Protein AF-A0A523YM36-F1 (afdb_monomer)

Sequence (64 aa):
MSELLKNKKRMLKELIMALHAGAHPDEMKEKFKEALEGIDPLEISKIEEELIKEGMPSEEVRRL

pLDDT: mean 77.96, std 5.47, range [55.69, 86.56]

Mean predicted aligned error: 5.91 Å

Nearest PDB structures (foldseek):
  8sx2-assembly2_B  TM=5.371E-01  e=4.172E+00  Homo sapiens
  8sx1-assembly4_D  TM=5.361E-01  e=5.961E+00  Homo sapiens
  7mq2-assembly1_B  TM=4.990E-01  e=8.025E+00  Streptococcus pneumoniae D39

Foldseek 3Di:
DPPLLVVLLVQVVVLLVCVVVVHDPVVSVVSNCVSCVPPDPVSLVVSLVVCVVVPDDNCSSVVD

Solvent-accessible surface area (backbone atoms only — not comparable to full-atom values): 3820 Å² total; per-residue (Å²): 131,60,72,66,57,56,52,38,49,49,51,53,51,52,52,54,50,39,47,75,75,68,46,61,67,73,70,46,49,57,55,49,49,60,54,50,58,93,58,54,72,73,55,50,54,52,49,51,54,50,43,39,73,74,70,44,57,66,64,70,71,63,71,111

Radius of gyration: 11.16 Å; Cα contacts (8 Å, |Δi|>4): 29; chains: 1; bounding box: 25×21×30 Å

Structure (mmCIF, N/CA/C/O backbone):
data_AF-A0A523YM36-F1
#
_entry.id   AF-A0A523YM36-F1
#
loop_
_atom_site.group_PDB
_atom_site.id
_atom_site.type_symbol
_atom_site.label_atom_id
_atom_site.label_alt_id
_atom_site.label_comp_id
_atom_site.label_asym_id
_atom_site.label_entity_id
_atom_site.label_seq_id
_atom_site.pdbx_PDB_ins_code
_atom_site.Cartn_x
_atom_site.Cartn_y
_atom_site.Cartn_z
_atom_site.occupancy
_atom_site.B_iso_or_equiv
_atom_site.auth_seq_id
_atom_site.auth_comp_id
_atom_site.auth_asym_id
_atom_site.auth_atom_id
_atom_site.pdbx_PDB_model_num
ATOM 1 N N . MET A 1 1 ? -4.676 -1.325 17.111 1.00 55.69 1 MET A N 1
ATOM 2 C CA . MET A 1 1 ? -5.030 -1.485 15.684 1.00 55.69 1 MET A CA 1
ATOM 3 C C . MET A 1 1 ? -6.333 -2.247 15.611 1.00 55.69 1 MET A C 1
ATOM 5 O O . MET A 1 1 ? -6.421 -3.284 16.262 1.00 55.69 1 MET A O 1
ATOM 9 N N . SER A 1 2 ? -7.323 -1.734 14.878 1.00 68.19 2 SER A N 1
ATOM 10 C CA . SER A 1 2 ? -8.529 -2.508 14.582 1.00 68.19 2 SER A CA 1
ATOM 11 C C . SER A 1 2 ? -8.157 -3.734 13.739 1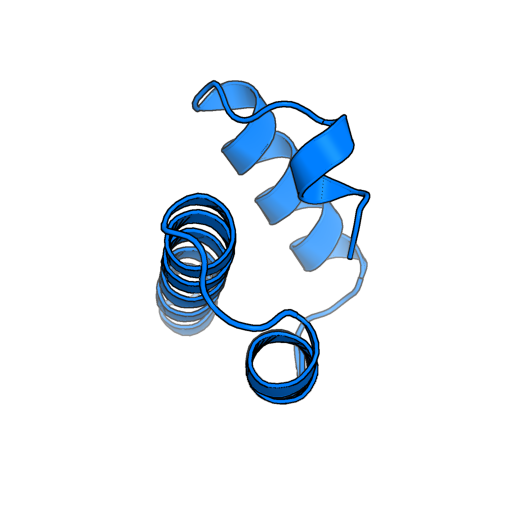.00 68.19 2 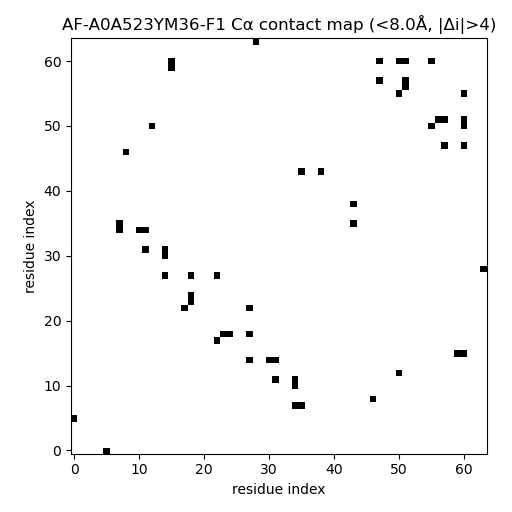SER A C 1
ATOM 13 O O . SER A 1 2 ? -7.140 -3.752 13.042 1.00 68.19 2 SER A O 1
ATOM 15 N N . GLU A 1 3 ? -8.960 -4.784 13.823 1.00 72.56 3 GLU A N 1
ATOM 16 C CA . GLU A 1 3 ? -8.761 -6.015 13.053 1.00 72.56 3 GLU A CA 1
ATOM 17 C C . GLU A 1 3 ? -8.876 -5.770 11.536 1.00 72.56 3 GLU A C 1
ATOM 19 O O . GLU A 1 3 ? -8.149 -6.368 10.744 1.00 72.56 3 GLU A O 1
ATOM 24 N N . LEU A 1 4 ? -9.684 -4.775 11.148 1.00 70.81 4 LEU A N 1
ATOM 25 C CA . LEU A 1 4 ? -9.799 -4.263 9.781 1.00 70.81 4 LEU A CA 1
ATOM 26 C C . LEU A 1 4 ? -8.456 -3.774 9.226 1.00 70.81 4 LEU A C 1
ATOM 28 O O . LEU A 1 4 ? -8.073 -4.174 8.131 1.00 70.81 4 LEU A O 1
ATOM 32 N N . LEU A 1 5 ? -7.698 -2.987 9.994 1.00 70.69 5 LEU A N 1
ATOM 33 C CA . LEU A 1 5 ? -6.388 -2.481 9.564 1.00 70.69 5 LEU A CA 1
ATOM 34 C C . LEU A 1 5 ? -5.374 -3.595 9.320 1.00 70.69 5 LEU A C 1
ATOM 36 O O . LEU A 1 5 ? -4.620 -3.547 8.351 1.00 70.69 5 LEU A O 1
ATOM 40 N N . LYS A 1 6 ? -5.374 -4.626 10.172 1.00 75.75 6 LYS A N 1
ATOM 41 C CA . LYS A 1 6 ? -4.494 -5.788 9.987 1.00 75.75 6 LYS A CA 1
ATOM 42 C C . LYS A 1 6 ? -4.830 -6.551 8.706 1.00 75.75 6 LYS A C 1
ATOM 44 O O . LYS A 1 6 ? -3.915 -6.960 7.992 1.00 75.75 6 LYS A O 1
ATOM 49 N N . ASN A 1 7 ? -6.118 -6.718 8.407 1.00 78.69 7 ASN A N 1
ATOM 50 C CA . ASN A 1 7 ? -6.567 -7.391 7.190 1.00 78.69 7 ASN A CA 1
ATOM 51 C C . ASN A 1 7 ? -6.230 -6.576 5.940 1.00 78.69 7 ASN A C 1
ATOM 53 O O . ASN A 1 7 ? -5.665 -7.119 4.995 1.00 78.69 7 ASN A O 1
ATOM 57 N N . LYS A 1 8 ? -6.472 -5.264 5.959 1.00 75.12 8 LYS A N 1
ATOM 58 C CA . LYS A 1 8 ? -6.130 -4.378 4.843 1.00 75.12 8 LYS A CA 1
ATOM 59 C C . LYS A 1 8 ? -4.617 -4.298 4.600 1.00 75.12 8 LYS A C 1
ATOM 61 O O . LYS A 1 8 ? -4.187 -4.391 3.455 1.00 75.12 8 LYS A O 1
ATOM 66 N N . LYS A 1 9 ? -3.797 -4.231 5.660 1.00 76.19 9 LYS A N 1
ATOM 67 C CA . LYS A 1 9 ? -2.328 -4.326 5.551 1.00 76.19 9 LYS A CA 1
ATOM 68 C C . LYS A 1 9 ? -1.898 -5.632 4.875 1.00 76.19 9 LYS A C 1
ATOM 70 O O . LYS A 1 9 ? -1.021 -5.613 4.014 1.00 76.19 9 LYS A O 1
ATOM 75 N N . ARG A 1 10 ? -2.501 -6.767 5.253 1.00 81.62 10 ARG A N 1
ATOM 76 C CA . ARG A 1 10 ? -2.227 -8.062 4.607 1.00 81.62 10 ARG A CA 1
ATOM 77 C C . ARG A 1 10 ? -2.586 -8.044 3.125 1.00 81.62 10 ARG A C 1
ATOM 79 O O . ARG A 1 10 ? -1.747 -8.435 2.326 1.00 81.62 10 ARG A O 1
ATOM 86 N N . MET A 1 11 ? -3.762 -7.527 2.771 1.00 82.38 11 MET A N 1
ATOM 87 C CA . MET A 1 11 ? -4.181 -7.400 1.371 1.00 82.38 11 MET A CA 1
ATOM 88 C C . MET A 1 11 ? -3.206 -6.539 0.563 1.00 82.38 11 MET A C 1
ATOM 90 O O . MET A 1 11 ? -2.767 -6.956 -0.500 1.00 82.38 11 MET A O 1
ATOM 94 N N . LEU A 1 12 ? -2.807 -5.374 1.084 1.00 79.19 12 LEU A N 1
ATOM 95 C CA . LEU A 1 12 ? -1.799 -4.512 0.454 1.00 79.19 12 LEU A CA 1
ATOM 96 C C . LEU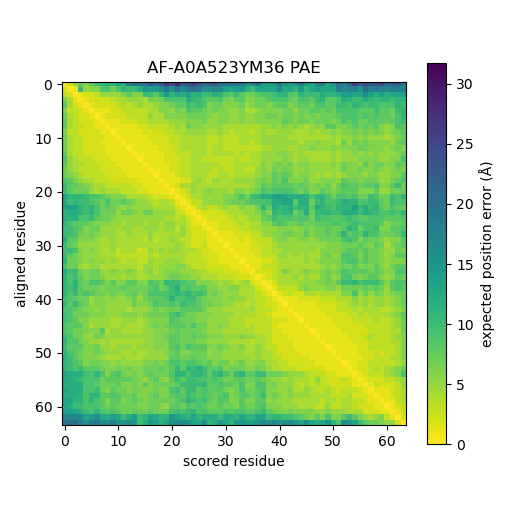 A 1 12 ? -0.491 -5.264 0.202 1.00 79.19 12 LEU A C 1
ATOM 98 O O . LEU A 1 12 ? 0.040 -5.237 -0.903 1.00 79.19 12 LEU A O 1
ATOM 102 N N . LYS A 1 13 ? -0.000 -5.995 1.205 1.00 79.19 13 LYS A N 1
ATOM 103 C CA . LYS A 1 13 ? 1.218 -6.798 1.076 1.00 79.19 13 LYS A CA 1
ATOM 104 C C . LYS A 1 13 ? 1.083 -7.883 0.004 1.00 79.19 13 LYS A C 1
ATOM 106 O O . LYS A 1 13 ? 1.993 -8.050 -0.802 1.00 79.19 13 LYS A O 1
ATOM 111 N N . GLU A 1 14 ? -0.039 -8.597 -0.022 1.00 83.69 14 GLU A N 1
ATOM 112 C CA . GLU A 1 14 ? -0.321 -9.630 -1.025 1.00 83.69 14 GLU A CA 1
ATOM 113 C C . GLU A 1 14 ? -0.394 -9.052 -2.440 1.00 83.69 14 GLU A C 1
ATOM 115 O O . GLU A 1 14 ? 0.159 -9.641 -3.366 1.00 83.69 14 GLU A O 1
ATOM 120 N N . LEU A 1 15 ? -1.008 -7.879 -2.608 1.00 81.25 15 LEU A N 1
ATOM 121 C CA . LEU A 1 15 ? -1.098 -7.205 -3.901 1.00 81.25 15 LEU A CA 1
ATOM 122 C C . LEU A 1 15 ? 0.270 -6.732 -4.407 1.00 81.25 15 LEU A C 1
ATOM 124 O O . LEU A 1 15 ? 0.575 -6.908 -5.585 1.00 81.25 15 LEU A O 1
ATOM 128 N N . ILE A 1 16 ? 1.124 -6.195 -3.528 1.00 77.31 16 ILE A N 1
ATOM 129 C CA . ILE A 1 16 ? 2.495 -5.812 -3.904 1.00 77.31 16 ILE A CA 1
ATOM 130 C C . ILE A 1 16 ? 3.313 -7.057 -4.274 1.00 77.31 16 ILE A C 1
ATOM 132 O O . ILE A 1 16 ? 3.994 -7.076 -5.297 1.00 77.31 16 ILE A O 1
ATOM 136 N N . MET A 1 17 ? 3.198 -8.142 -3.503 1.00 80.25 17 MET A N 1
ATOM 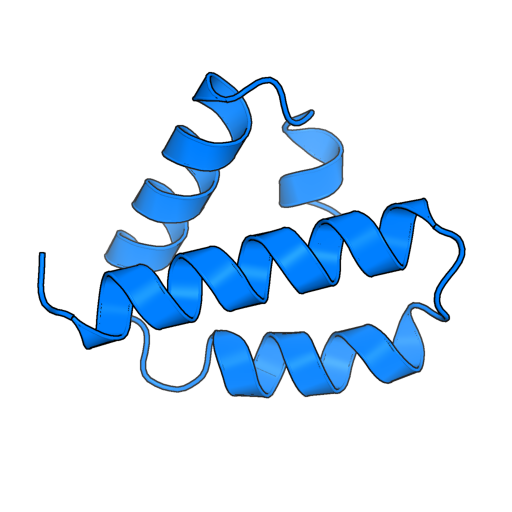137 C CA . MET A 1 17 ? 3.849 -9.410 -3.851 1.00 80.25 17 MET A CA 1
ATOM 138 C C . MET A 1 17 ? 3.350 -9.971 -5.188 1.00 80.25 17 MET A C 1
ATOM 140 O O . MET A 1 17 ? 4.154 -10.481 -5.966 1.00 80.25 17 MET A O 1
ATOM 144 N N . ALA A 1 18 ? 2.051 -9.860 -5.481 1.00 81.69 18 ALA A N 1
ATOM 145 C CA . ALA A 1 18 ? 1.482 -10.280 -6.757 1.00 81.69 18 ALA A CA 1
ATOM 146 C C . ALA A 1 18 ? 2.038 -9.448 -7.923 1.00 81.69 18 ALA A C 1
ATOM 148 O O . ALA A 1 18 ? 2.429 -10.022 -8.939 1.00 81.69 18 ALA A O 1
ATOM 149 N N . LEU A 1 19 ? 2.156 -8.124 -7.761 1.00 76.19 19 LEU A N 1
ATOM 150 C CA . LEU A 1 19 ? 2.824 -7.254 -8.736 1.00 76.19 19 LEU A CA 1
ATOM 151 C C . LEU A 1 19 ? 4.263 -7.718 -9.011 1.00 76.19 19 LEU A C 1
ATOM 153 O O . LEU A 1 19 ? 4.650 -7.852 -10.170 1.00 76.19 19 LEU A O 1
ATOM 157 N N . HIS A 1 20 ? 5.034 -8.046 -7.969 1.00 74.12 20 HIS A N 1
ATOM 158 C CA . HIS A 1 20 ? 6.410 -8.542 -8.121 1.00 74.12 20 HIS A CA 1
ATOM 159 C C . HIS A 1 20 ? 6.479 -9.932 -8.765 1.00 74.12 20 HIS A C 1
ATOM 161 O O . HIS A 1 20 ? 7.447 -10.247 -9.455 1.00 74.12 20 HIS A O 1
ATOM 167 N N . ALA A 1 21 ? 5.458 -10.767 -8.565 1.00 80.50 21 ALA A N 1
ATOM 168 C CA . ALA A 1 21 ? 5.344 -12.071 -9.211 1.00 80.50 21 ALA A CA 1
ATOM 169 C C . ALA A 1 21 ? 5.013 -11.975 -10.716 1.00 80.50 21 ALA A C 1
ATOM 171 O O . ALA A 1 21 ? 4.922 -13.005 -11.383 1.00 80.50 21 ALA A O 1
ATOM 172 N N . GLY A 1 22 ? 4.848 -10.761 -11.257 1.00 79.44 22 GLY A N 1
ATOM 173 C CA . GLY A 1 22 ? 4.533 -10.514 -12.663 1.00 79.44 22 GLY A CA 1
ATOM 174 C C . GLY A 1 22 ? 3.037 -10.376 -12.946 1.00 79.44 22 GLY A C 1
ATOM 175 O O . GLY A 1 22 ? 2.629 -10.527 -14.097 1.00 79.44 22 GLY A O 1
ATOM 176 N N . ALA A 1 23 ? 2.209 -10.112 -11.927 1.00 77.31 23 ALA A N 1
ATOM 177 C CA . ALA A 1 23 ? 0.796 -9.815 -12.142 1.00 77.31 23 ALA A CA 1
ATOM 178 C C . ALA A 1 23 ? 0.617 -8.525 -12.954 1.00 77.31 23 ALA A C 1
ATOM 180 O O . ALA A 1 23 ? 1.391 -7.573 -12.831 1.00 77.31 23 ALA A O 1
ATOM 181 N N . HIS A 1 24 ? -0.437 -8.486 -13.772 1.00 79.06 24 HIS A N 1
ATOM 182 C CA . HIS A 1 24 ? -0.715 -7.339 -14.626 1.00 79.06 24 HIS A CA 1
ATOM 183 C C . HIS A 1 24 ? -1.046 -6.098 -13.770 1.00 79.06 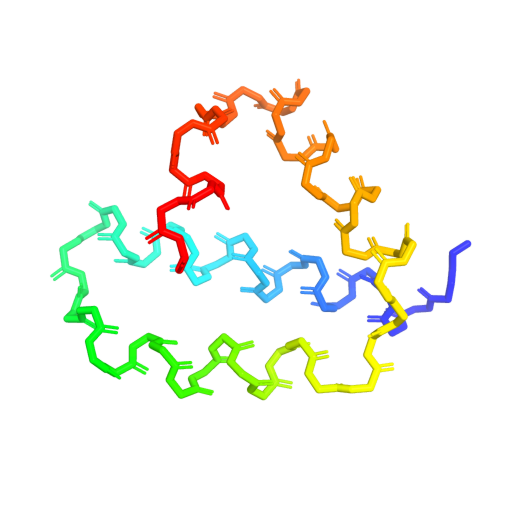24 HIS A C 1
ATOM 185 O O . HIS A 1 24 ? -1.960 -6.163 -12.940 1.00 79.06 24 HIS A O 1
ATOM 191 N N . PRO A 1 25 ? -0.359 -4.955 -13.970 1.00 73.12 25 PRO A N 1
ATOM 192 C CA . PRO A 1 25 ? -0.583 -3.741 -13.182 1.00 73.12 25 PRO A CA 1
ATOM 193 C C . PRO A 1 25 ? -2.032 -3.243 -13.218 1.00 73.12 25 PRO A C 1
ATOM 195 O O . PRO A 1 25 ? -2.534 -2.724 -12.222 1.00 73.12 25 PRO A O 1
ATOM 198 N N . ASP A 1 26 ? -2.714 -3.431 -14.350 1.00 78.25 26 ASP A N 1
ATOM 199 C CA . ASP A 1 26 ? -4.093 -2.978 -14.552 1.00 78.25 26 ASP A CA 1
ATOM 200 C C . ASP A 1 26 ? -5.100 -3.738 -13.678 1.00 78.25 26 ASP A C 1
ATOM 202 O O . ASP A 1 26 ? -5.966 -3.120 -13.064 1.00 78.25 26 ASP A O 1
ATOM 206 N N . GLU A 1 27 ? -4.947 -5.058 -13.537 1.00 77.56 27 GLU A N 1
ATOM 207 C CA . GLU A 1 27 ? -5.803 -5.869 -12.656 1.00 77.56 27 GLU A CA 1
ATOM 208 C C . GLU A 1 27 ? -5.520 -5.594 -11.176 1.00 77.56 27 GLU A C 1
ATOM 210 O O . GLU A 1 27 ? -6.404 -5.692 -10.322 1.00 77.56 27 GLU A O 1
ATOM 215 N N . MET A 1 28 ? -4.271 -5.261 -10.853 1.00 78.19 28 MET A N 1
ATOM 216 C CA . MET A 1 28 ? -3.889 -4.935 -9.486 1.00 78.19 28 MET A CA 1
ATOM 217 C C . MET A 1 28 ? -4.414 -3.560 -9.081 1.00 78.19 28 MET A C 1
ATOM 219 O O . MET A 1 28 ? -4.878 -3.420 -7.953 1.00 78.19 28 MET A O 1
ATOM 223 N N . LYS A 1 29 ? -4.431 -2.569 -9.984 1.00 76.00 29 LYS A N 1
ATOM 224 C CA . LYS A 1 29 ? -4.942 -1.217 -9.700 1.00 76.00 29 LYS A CA 1
ATOM 225 C C . LYS A 1 29 ? -6.350 -1.211 -9.111 1.00 76.00 29 LYS A C 1
ATOM 227 O O . LYS A 1 29 ? -6.588 -0.501 -8.135 1.00 76.00 29 LYS A O 1
ATOM 232 N N . GLU A 1 30 ? -7.270 -2.001 -9.661 1.00 82.19 30 GLU A N 1
ATOM 233 C CA . GLU A 1 30 ? -8.637 -2.083 -9.130 1.00 82.19 30 GLU A CA 1
ATOM 234 C C . GLU A 1 30 ? -8.669 -2.698 -7.727 1.00 82.19 30 GLU A C 1
ATOM 236 O O . GLU A 1 30 ? -9.266 -2.125 -6.814 1.00 82.19 30 GLU A O 1
ATOM 241 N N . LYS A 1 31 ? -7.936 -3.796 -7.514 1.00 79.94 31 LYS A N 1
ATOM 242 C CA . LYS A 1 31 ? -7.844 -4.454 -6.203 1.00 79.94 31 LYS A CA 1
ATOM 243 C C . LYS A 1 31 ? -7.164 -3.582 -5.149 1.00 79.94 31 LYS A C 1
ATOM 245 O O . LYS A 1 31 ? -7.562 -3.601 -3.987 1.00 79.94 31 LYS A O 1
ATOM 250 N N . PHE A 1 32 ? -6.159 -2.797 -5.536 1.00 78.38 32 PHE A N 1
ATOM 251 C CA . PHE A 1 32 ? -5.537 -1.805 -4.659 1.00 78.38 32 PHE A CA 1
ATOM 252 C C . PHE A 1 32 ? -6.532 -0.724 -4.267 1.00 78.38 32 PHE A C 1
ATOM 254 O O . PHE A 1 32 ? -6.584 -0.341 -3.101 1.00 78.38 32 PHE A O 1
ATOM 261 N N . LYS A 1 33 ? -7.340 -0.252 -5.217 1.00 80.31 33 LYS A N 1
ATOM 262 C CA . LYS A 1 33 ? -8.349 0.770 -4.955 1.00 80.31 33 LYS A CA 1
ATOM 263 C C . LYS A 1 33 ? -9.402 0.272 -3.962 1.00 80.31 33 LYS A C 1
ATOM 265 O O . LYS A 1 33 ? -9.674 0.983 -3.005 1.00 80.31 33 LYS A O 1
ATOM 270 N N . GLU A 1 34 ? -9.898 -0.956 -4.112 1.00 82.31 34 GLU A N 1
ATOM 271 C CA . GLU A 1 34 ? -10.779 -1.607 -3.121 1.00 82.31 34 GLU A CA 1
ATOM 272 C C . G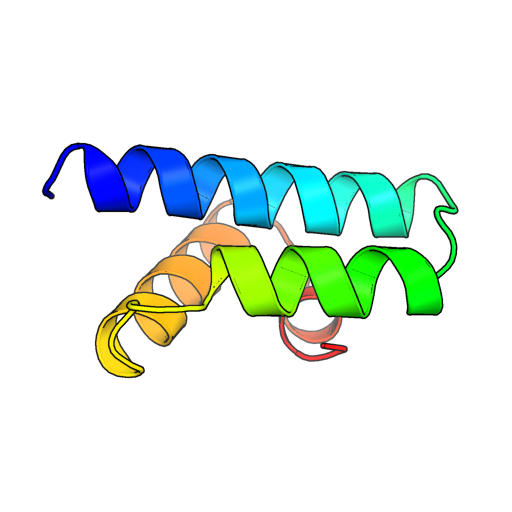LU A 1 34 ? -10.087 -1.840 -1.767 1.00 82.31 34 GLU A C 1
ATOM 274 O O . GLU A 1 34 ? -10.686 -1.688 -0.697 1.00 82.31 34 GLU A O 1
ATOM 279 N N . ALA A 1 35 ? -8.807 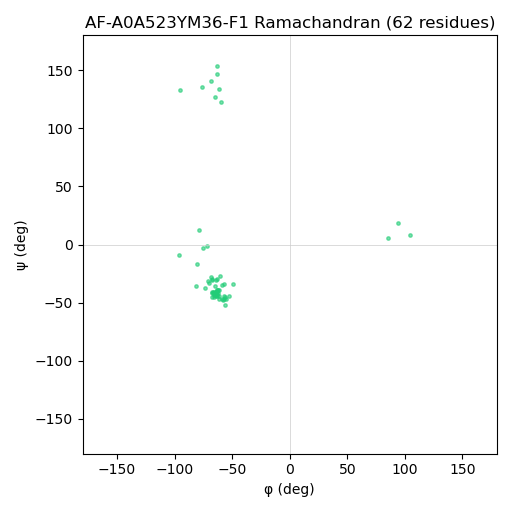-2.221 -1.776 1.00 77.44 35 ALA A N 1
ATOM 280 C CA . ALA A 1 35 ? -8.055 -2.428 -0.544 1.00 77.44 35 ALA A CA 1
ATOM 281 C C . ALA A 1 35 ? -7.880 -1.106 0.219 1.00 77.44 35 ALA A C 1
ATOM 283 O O . ALA A 1 35 ? -8.069 -1.078 1.433 1.00 77.44 35 ALA A O 1
ATOM 284 N N . LEU A 1 36 ? -7.605 -0.008 -0.478 1.00 75.81 36 LEU A N 1
ATOM 285 C CA . LEU A 1 36 ? -7.445 1.328 0.098 1.00 75.81 36 LEU A CA 1
ATOM 286 C C . LEU A 1 36 ? -8.779 2.032 0.381 1.00 75.81 36 LEU A C 1
ATOM 288 O O . LEU A 1 36 ? -8.817 2.975 1.170 1.00 75.81 36 LEU A O 1
ATOM 292 N N . GLU A 1 37 ? -9.879 1.567 -0.210 1.00 81.44 37 GLU A N 1
ATOM 293 C CA . GLU A 1 37 ? -11.207 2.122 0.026 1.00 81.44 37 GLU A CA 1
ATOM 294 C C . GLU A 1 37 ? -11.586 2.012 1.511 1.00 81.44 37 GLU A C 1
ATOM 296 O O . GLU A 1 37 ? -11.583 0.927 2.113 1.00 81.44 37 GLU A O 1
ATOM 301 N N . GLY A 1 38 ? -11.883 3.173 2.103 1.00 76.06 38 GLY A N 1
ATOM 302 C CA . GLY A 1 38 ? -12.232 3.320 3.515 1.00 76.06 38 GLY A CA 1
ATOM 303 C C . GLY A 1 38 ? -11.047 3.448 4.479 1.00 76.06 38 GLY A C 1
ATOM 304 O O . GLY A 1 38 ? -11.280 3.468 5.685 1.00 76.06 38 GLY A O 1
ATOM 305 N N . ILE A 1 39 ? -9.804 3.532 3.986 1.00 76.50 39 ILE A N 1
ATOM 306 C CA . ILE A 1 39 ? -8.613 3.775 4.814 1.00 76.50 39 ILE A CA 1
ATOM 307 C C . ILE A 1 39 ? -8.285 5.269 4.813 1.00 76.50 39 ILE A C 1
ATOM 309 O O . ILE A 1 39 ? -8.245 5.909 3.762 1.00 76.50 39 ILE A O 1
ATOM 313 N N . ASP A 1 40 ? -8.031 5.824 5.996 1.00 80.56 40 ASP A N 1
ATOM 314 C CA . ASP A 1 40 ? -7.588 7.210 6.119 1.00 80.56 40 ASP A CA 1
ATOM 315 C C . ASP A 1 40 ? -6.165 7.369 5.541 1.00 80.56 40 ASP A C 1
ATOM 317 O O . ASP A 1 40 ? -5.315 6.500 5.771 1.00 80.56 40 ASP A O 1
ATOM 321 N N . PRO A 1 41 ? -5.845 8.469 4.834 1.00 78.12 41 PRO A N 1
ATOM 322 C CA . PRO A 1 41 ? -4.496 8.723 4.326 1.00 78.12 41 PRO A CA 1
ATOM 323 C C . PRO A 1 41 ? -3.392 8.543 5.378 1.00 78.12 41 PRO A C 1
ATOM 325 O O . PRO A 1 41 ? -2.306 8.053 5.070 1.00 78.12 41 PRO A O 1
ATOM 328 N N . LEU A 1 42 ? -3.679 8.879 6.640 1.00 81.75 42 LEU A N 1
ATOM 329 C CA . LEU A 1 42 ? -2.735 8.751 7.748 1.00 81.75 42 LEU A CA 1
ATOM 330 C C . LEU A 1 42 ? -2.421 7.287 8.101 1.00 81.75 42 LEU A C 1
ATOM 332 O O . LEU A 1 42 ? -1.350 6.976 8.624 1.00 81.75 42 LEU A O 1
ATOM 336 N N . GLU A 1 43 ? -3.362 6.382 7.847 1.00 78.12 43 GLU A N 1
ATOM 337 C CA . GLU A 1 43 ? -3.193 4.945 8.045 1.00 78.12 43 GLU A CA 1
ATOM 338 C C . GLU A 1 43 ? -2.462 4.299 6.872 1.00 78.12 43 GLU A C 1
ATOM 340 O O . GLU A 1 43 ? -1.617 3.434 7.104 1.00 78.12 43 GLU A O 1
ATOM 345 N N . ILE A 1 44 ? -2.700 4.777 5.646 1.00 78.88 44 ILE A N 1
ATOM 346 C CA . ILE A 1 44 ? -1.927 4.377 4.462 1.00 78.88 44 ILE A CA 1
ATOM 347 C C . ILE A 1 44 ? -0.443 4.652 4.713 1.00 78.88 44 ILE A C 1
ATOM 349 O O . ILE A 1 44 ? 0.358 3.723 4.656 1.00 78.88 44 ILE A O 1
ATOM 353 N N . SER A 1 45 ? -0.079 5.872 5.124 1.00 83.12 45 SER A N 1
ATOM 354 C CA . SER A 1 45 ? 1.323 6.218 5.402 1.00 83.12 45 SER A CA 1
ATOM 355 C C . SER A 1 45 ? 1.968 5.337 6.480 1.00 83.12 45 SER A C 1
ATOM 357 O O . SER A 1 45 ? 3.147 5.006 6.379 1.00 83.12 45 SER A O 1
ATOM 359 N N . LYS A 1 46 ? 1.211 4.908 7.501 1.00 84.50 46 LYS A N 1
ATOM 360 C CA . LYS A 1 46 ? 1.718 3.965 8.516 1.00 84.50 46 LYS A CA 1
ATOM 361 C C . LYS A 1 46 ? 1.973 2.580 7.931 1.00 84.50 46 LYS A C 1
ATOM 363 O O . LYS A 1 46 ? 2.981 1.961 8.260 1.00 84.50 46 LYS A O 1
ATOM 368 N N . ILE A 1 47 ? 1.068 2.094 7.083 1.00 81.25 47 ILE A N 1
ATOM 369 C CA . ILE A 1 47 ? 1.221 0.801 6.410 1.00 81.25 47 ILE A CA 1
ATOM 370 C C . ILE A 1 47 ? 2.436 0.837 5.477 1.00 81.25 47 ILE A C 1
ATOM 372 O O . ILE A 1 47 ? 3.246 -0.085 5.515 1.00 81.25 47 ILE A O 1
ATOM 376 N N . GLU A 1 48 ? 2.604 1.907 4.700 1.00 81.38 48 GLU A N 1
ATOM 377 C CA . GLU A 1 48 ? 3.766 2.115 3.828 1.00 81.38 48 GLU A CA 1
ATOM 378 C C . GLU A 1 48 ? 5.080 2.105 4.617 1.00 81.38 48 GLU A C 1
ATOM 380 O O . GLU A 1 48 ? 6.019 1.395 4.259 1.00 81.38 48 GLU A O 1
ATOM 385 N N . GLU A 1 49 ? 5.144 2.848 5.724 1.00 86.06 49 GLU A N 1
ATOM 386 C CA . GLU A 1 49 ? 6.338 2.908 6.567 1.00 86.06 49 GLU A CA 1
ATOM 387 C C . GLU A 1 49 ? 6.671 1.538 7.180 1.00 86.06 49 GLU A C 1
ATOM 389 O O . GLU A 1 49 ? 7.839 1.150 7.250 1.00 86.06 49 GLU A O 1
ATOM 394 N N . GLU A 1 50 ? 5.657 0.775 7.597 1.00 84.50 50 GLU A N 1
ATOM 395 C CA . GLU A 1 50 ? 5.843 -0.593 8.084 1.00 84.50 50 GLU A CA 1
ATOM 396 C C . GLU A 1 50 ? 6.336 -1.539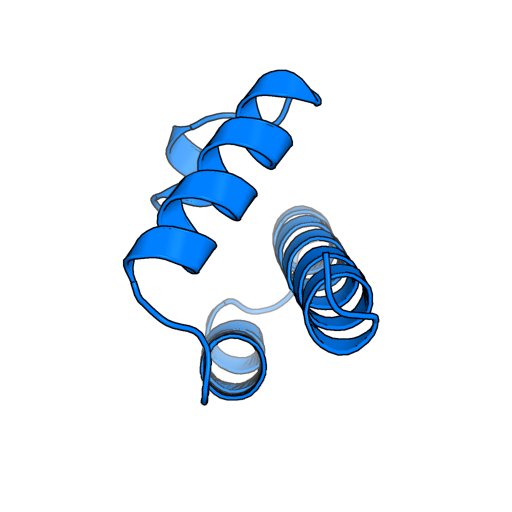 6.984 1.00 84.50 50 GLU A C 1
ATOM 398 O O . GLU A 1 50 ? 7.241 -2.329 7.238 1.00 84.50 50 GLU A O 1
ATOM 403 N N . LEU A 1 51 ? 5.793 -1.451 5.768 1.00 82.25 51 LEU A N 1
ATOM 404 C CA . LEU A 1 51 ? 6.243 -2.261 4.631 1.00 82.25 51 LEU A CA 1
ATOM 405 C C . LEU A 1 51 ? 7.708 -1.967 4.285 1.00 82.25 51 LEU A C 1
ATOM 407 O O . LEU A 1 51 ? 8.489 -2.898 4.079 1.00 82.25 51 LEU A O 1
ATOM 411 N N . ILE A 1 52 ? 8.104 -0.692 4.311 1.00 85.25 52 ILE A N 1
ATOM 412 C CA . ILE A 1 52 ? 9.498 -0.278 4.109 1.00 85.25 52 ILE A CA 1
ATOM 413 C C . ILE A 1 52 ? 10.399 -0.842 5.216 1.00 85.25 52 ILE A C 1
ATOM 415 O O . ILE A 1 52 ? 11.465 -1.388 4.932 1.00 85.25 52 ILE A O 1
ATOM 419 N N . LYS A 1 53 ? 9.961 -0.781 6.482 1.00 86.56 53 LYS A N 1
ATOM 420 C CA . LYS A 1 53 ? 10.685 -1.376 7.623 1.00 86.56 53 LYS A CA 1
ATOM 421 C C . LYS A 1 53 ? 10.796 -2.899 7.539 1.00 86.56 53 LYS A C 1
ATOM 423 O O . LYS A 1 53 ? 11.778 -3.455 8.019 1.00 86.56 53 LYS A O 1
ATOM 428 N N . GLU A 1 54 ? 9.820 -3.570 6.931 1.00 82.00 54 GLU A N 1
ATOM 429 C CA . GLU A 1 54 ? 9.846 -5.015 6.667 1.00 82.00 54 GLU A CA 1
ATOM 430 C C . GLU A 1 54 ? 10.785 -5.400 5.504 1.00 82.00 54 GLU A C 1
ATOM 432 O O . GLU A 1 54 ? 10.975 -6.589 5.248 1.00 82.00 54 GLU A O 1
ATOM 437 N N . GLY A 1 55 ? 11.412 -4.422 4.837 1.00 79.69 55 GLY A N 1
ATOM 438 C CA . GLY A 1 55 ? 12.415 -4.632 3.789 1.00 79.69 55 GLY A CA 1
ATOM 439 C C . GLY A 1 55 ? 11.909 -4.391 2.367 1.00 79.69 55 GLY A C 1
ATOM 440 O O . GLY A 1 55 ? 12.630 -4.682 1.415 1.00 79.69 55 GLY A O 1
ATOM 441 N N . MET A 1 56 ? 10.692 -3.868 2.202 1.00 79.44 56 MET A N 1
ATOM 442 C CA . MET A 1 56 ? 10.164 -3.509 0.889 1.00 79.44 56 MET A CA 1
ATOM 443 C C . MET A 1 56 ? 10.793 -2.198 0.385 1.00 79.44 56 MET A C 1
ATOM 445 O O . MET A 1 56 ? 10.879 -1.229 1.145 1.00 79.44 56 MET A O 1
ATOM 449 N N . PRO A 1 57 ? 11.217 -2.109 -0.886 1.00 81.12 57 PRO A N 1
ATOM 450 C CA . PRO A 1 57 ? 11.722 -0.862 -1.445 1.00 81.12 57 PRO A CA 1
ATOM 451 C C . PRO A 1 57 ? 10.654 0.233 -1.433 1.00 81.12 57 PRO A C 1
ATOM 453 O O . PRO A 1 57 ? 9.520 0.028 -1.865 1.00 81.12 57 PRO A O 1
ATOM 456 N N . SER A 1 58 ? 11.029 1.432 -0.985 1.00 79.69 58 SER A N 1
ATOM 457 C CA . SER A 1 58 ? 10.129 2.592 -0.976 1.00 79.69 58 SER A CA 1
ATOM 458 C C . SER A 1 58 ? 9.636 2.967 -2.374 1.00 79.69 58 SER A C 1
ATOM 460 O O . SER A 1 58 ? 8.544 3.513 -2.505 1.00 79.69 58 SER A O 1
ATOM 462 N N . GLU A 1 59 ? 10.411 2.657 -3.416 1.00 78.38 59 GLU A N 1
ATOM 463 C CA . GLU A 1 59 ? 9.977 2.823 -4.799 1.00 78.38 59 GLU A CA 1
ATOM 464 C C . GLU A 1 59 ? 8.805 1.911 -5.145 1.00 78.38 59 GLU A C 1
ATOM 466 O O . GLU A 1 59 ? 7.868 2.395 -5.754 1.00 78.38 59 GLU A O 1
ATOM 471 N N . GLU A 1 60 ? 8.801 0.641 -4.739 1.00 73.75 60 GLU A N 1
ATOM 472 C CA . GLU A 1 60 ? 7.691 -0.281 -5.032 1.00 73.75 60 GLU A CA 1
ATOM 473 C C . GLU A 1 60 ? 6.427 0.064 -4.257 1.00 73.75 60 GLU A C 1
ATOM 475 O O . GLU A 1 60 ? 5.331 -0.036 -4.800 1.00 73.75 60 GLU A O 1
ATOM 480 N N . VAL A 1 61 ? 6.583 0.585 -3.041 1.00 76.12 61 VAL A N 1
ATOM 481 C CA . VAL A 1 61 ? 5.465 1.136 -2.270 1.00 76.12 61 VAL A CA 1
ATOM 482 C C . VAL A 1 61 ? 4.910 2.415 -2.910 1.00 76.12 61 VAL A C 1
ATOM 484 O O . VAL A 1 61 ? 3.724 2.681 -2.801 1.00 76.12 61 VAL A O 1
ATOM 487 N N . ARG A 1 62 ? 5.740 3.211 -3.596 1.00 69.94 62 ARG A N 1
ATOM 488 C CA . ARG A 1 62 ? 5.332 4.477 -4.236 1.00 69.94 62 ARG A CA 1
ATOM 489 C C . ARG A 1 62 ? 5.001 4.364 -5.721 1.00 69.94 62 ARG A C 1
ATOM 491 O O . ARG A 1 62 ? 4.510 5.333 -6.290 1.00 69.94 62 ARG A O 1
ATOM 498 N N . ARG A 1 63 ? 5.276 3.226 -6.362 1.00 66.94 63 ARG A N 1
ATOM 499 C CA . ARG A 1 63 ? 5.008 2.971 -7.792 1.00 66.94 63 ARG A CA 1
ATOM 500 C C . ARG A 1 63 ? 3.527 2.635 -8.059 1.00 66.94 63 ARG A C 1
ATOM 502 O O . ARG A 1 63 ? 3.203 2.161 -9.146 1.00 66.94 63 ARG A O 1
ATOM 509 N N . LEU A 1 64 ? 2.673 2.872 -7.060 1.00 59.59 64 LEU A N 1
ATOM 510 C CA . LEU A 1 64 ? 1.217 2.719 -7.066 1.00 59.59 64 LEU A CA 1
ATOM 511 C C . LEU A 1 64 ? 0.536 3.726 -8.008 1.00 59.59 64 LEU A C 1
ATOM 513 O O . LEU A 1 64 ? 0.888 4.926 -7.954 1.00 59.59 64 LEU A 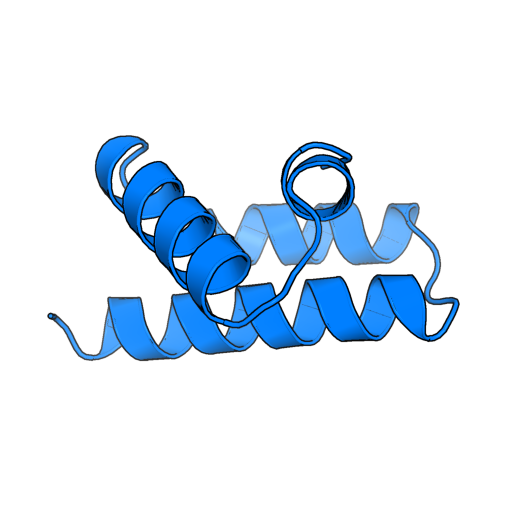O 1
#

Secondary structure (DSSP, 8-state):
--HHHHHHHHHHHHHHHHHHTT--HHHHHHHHHHHHTT--HHHHHHHHHHHHHTT--HHHHH--